Protein AF-A0A0B1SID5-F1 (afdb_monomer_lite)

InterPro domains:
  IPR029034 Cystine-knot cytokine [G3DSA:2.10.90.10] (18-112)
  IPR029034 Cystine-knot cytokine [SSF57501] (41-106)

Secondary structure (DSSP, 8-state):
-EE---S--SSSSSTT-SS--GGG--TT-B---S---TTPPPPS---TTS-HHHH-SS-EEEEEEE-TTEESSEEEEEEES-SS--HHHHTT-----EE-------EE-------

Organism: Oesophagostomum dentatum (NCBI:txid61180)

Sequence (115 aa):
MFCEAVFLAAISSLPNVSHFQLSGLRHGEQITTSSTSCNSKKLEVISAETPLRERALCKFEYILNYNPRRLPAALTEVKCSCDRPNPRLVGKRIFECEHLRYQVITLYLLQKLIF

Structure (mmCIF, N/CA/C/O backbone):
data_AF-A0A0B1SID5-F1
#
_entry.id   AF-A0A0B1SID5-F1
#
loop_
_atom_site.group_PDB
_atom_site.id
_atom_site.type_symbol
_atom_site.label_atom_id
_atom_site.label_alt_id
_atom_site.label_comp_id
_atom_site.label_asym_id
_atom_site.label_entity_id
_atom_site.label_seq_id
_atom_site.pdbx_PDB_ins_code
_atom_site.Cartn_x
_atom_site.Cartn_y
_atom_site.Cartn_z
_atom_site.occupancy
_atom_site.B_iso_or_equiv
_atom_site.auth_seq_id
_atom_site.auth_comp_id
_atom_site.auth_asym_id
_atom_site.auth_atom_id
_atom_site.pdbx_PDB_model_num
ATOM 1 N N . MET A 1 1 ? 11.990 6.142 -6.225 1.00 73.06 1 MET A N 1
ATOM 2 C CA . MET A 1 1 ? 10.659 6.255 -6.871 1.00 73.06 1 MET A CA 1
ATOM 3 C C . MET A 1 1 ? 9.642 5.817 -5.836 1.00 73.06 1 MET A C 1
ATOM 5 O O . MET A 1 1 ? 9.916 4.845 -5.148 1.00 73.06 1 MET A O 1
ATOM 9 N N . PHE A 1 2 ? 8.547 6.548 -5.638 1.00 73.50 2 PHE A N 1
ATOM 10 C CA . PHE A 1 2 ? 7.767 6.398 -4.407 1.00 73.50 2 PHE A CA 1
ATOM 11 C C . PHE A 1 2 ? 6.497 5.553 -4.574 1.00 73.50 2 PHE A C 1
ATOM 13 O O . PHE A 1 2 ? 5.801 5.663 -5.582 1.00 73.50 2 PHE A O 1
ATOM 20 N N . CYS A 1 3 ? 6.197 4.729 -3.569 1.00 73.62 3 CYS A N 1
ATOM 21 C CA . CYS A 1 3 ? 4.889 4.117 -3.352 1.00 73.62 3 CYS A CA 1
ATOM 22 C C . CYS A 1 3 ? 4.030 5.120 -2.579 1.00 73.62 3 CYS A C 1
ATOM 24 O O . CYS A 1 3 ? 4.386 5.500 -1.461 1.00 73.62 3 CYS A O 1
ATOM 26 N N . GLU A 1 4 ? 2.927 5.567 -3.174 1.00 63.78 4 GLU A N 1
ATOM 27 C CA . GLU A 1 4 ? 2.109 6.643 -2.622 1.00 63.78 4 GLU A CA 1
ATOM 28 C C . GLU A 1 4 ? 0.724 6.141 -2.212 1.00 63.78 4 GLU A C 1
ATOM 30 O O . GLU A 1 4 ? -0.006 5.539 -3.002 1.00 63.78 4 GLU A O 1
ATOM 35 N N . ALA A 1 5 ? 0.346 6.431 -0.967 1.00 59.12 5 ALA A N 1
ATOM 36 C CA . ALA A 1 5 ? -1.049 6.423 -0.556 1.00 59.12 5 ALA A CA 1
ATOM 37 C C . ALA A 1 5 ? -1.617 7.811 -0.842 1.00 59.12 5 ALA A C 1
ATOM 39 O O . ALA A 1 5 ? -1.225 8.784 -0.201 1.00 59.12 5 ALA A O 1
ATOM 40 N N . VAL A 1 6 ? -2.564 7.914 -1.772 1.00 54.50 6 VAL A N 1
ATOM 41 C CA . VAL A 1 6 ? -3.381 9.124 -1.854 1.00 54.50 6 VAL A CA 1
ATOM 42 C C . VAL A 1 6 ? -4.311 9.109 -0.644 1.00 54.50 6 VAL A C 1
ATOM 44 O O . VAL A 1 6 ? -5.111 8.187 -0.493 1.00 54.50 6 VAL A O 1
ATOM 47 N N . PHE A 1 7 ? -4.213 10.129 0.209 1.00 46.12 7 PHE A N 1
ATOM 48 C CA . PHE A 1 7 ? -4.983 10.299 1.453 1.00 46.12 7 PHE A CA 1
ATOM 49 C C . PHE A 1 7 ? -6.504 10.501 1.246 1.00 46.12 7 PHE A C 1
ATOM 51 O O . PHE A 1 7 ? -7.203 10.979 2.136 1.00 46.12 7 PHE A O 1
ATOM 58 N N . LEU A 1 8 ? -7.048 10.136 0.082 1.00 39.44 8 LEU A N 1
ATOM 59 C CA . LEU A 1 8 ? -8.430 10.404 -0.328 1.00 39.44 8 LEU A CA 1
ATOM 60 C C . LEU A 1 8 ? -9.472 9.410 0.210 1.00 39.44 8 LEU A C 1
ATOM 62 O O . LEU A 1 8 ? -10.596 9.379 -0.283 1.00 39.44 8 LEU A O 1
ATOM 66 N N . ALA A 1 9 ? -9.164 8.625 1.239 1.00 39.22 9 ALA A N 1
ATOM 67 C CA . ALA A 1 9 ? -10.173 7.774 1.856 1.00 39.22 9 ALA A CA 1
ATOM 68 C C . ALA A 1 9 ? -10.003 7.684 3.371 1.00 39.22 9 ALA A C 1
ATOM 70 O O . ALA A 1 9 ? -9.590 6.662 3.916 1.00 39.22 9 ALA A O 1
ATOM 71 N N . ALA A 1 10 ? -10.517 8.688 4.078 1.00 43.00 10 ALA A N 1
ATOM 72 C CA . ALA A 1 10 ? -11.433 8.317 5.145 1.00 43.00 10 ALA A CA 1
ATOM 73 C C . ALA A 1 10 ? -12.600 7.555 4.484 1.00 43.00 10 ALA A C 1
ATOM 75 O O . ALA A 1 10 ? -13.575 8.158 4.058 1.00 43.00 10 ALA A O 1
ATOM 76 N N . ILE A 1 11 ? -12.450 6.235 4.321 1.00 46.91 11 ILE A N 1
ATOM 77 C CA . ILE A 1 11 ? -13.524 5.257 4.066 1.00 46.91 11 ILE A CA 1
ATOM 78 C C . ILE A 1 11 ? -14.264 5.383 2.702 1.00 46.91 11 ILE A C 1
ATOM 80 O O . ILE A 1 11 ? -14.865 4.411 2.260 1.00 46.91 11 ILE A O 1
ATOM 84 N N . SER A 1 12 ? -14.179 6.493 1.958 1.00 38.69 12 SER A N 1
ATOM 85 C CA . SER A 1 12 ? -15.107 6.789 0.848 1.00 38.69 12 SER A CA 1
ATOM 86 C C . SER A 1 12 ? -14.750 6.256 -0.549 1.00 38.69 12 SER A C 1
ATOM 88 O O . SER A 1 12 ? -15.576 6.380 -1.449 1.00 38.69 12 SER A O 1
ATOM 90 N N . SER A 1 13 ? -13.568 5.673 -0.784 1.00 40.75 13 SER A N 1
ATOM 91 C CA . SER A 1 13 ? -13.153 5.280 -2.150 1.00 40.75 13 SER A CA 1
ATOM 92 C C . SER A 1 13 ? -12.434 3.933 -2.271 1.00 40.75 13 SER A C 1
ATOM 94 O O . SER A 1 13 ? -11.766 3.660 -3.267 1.00 40.75 13 SER A O 1
ATOM 96 N N . LEU A 1 14 ? -12.613 3.034 -1.301 1.00 43.28 14 LEU A N 1
ATOM 97 C CA . LEU A 1 14 ? -12.312 1.620 -1.527 1.00 43.28 14 LEU A CA 1
ATOM 98 C C . LEU A 1 14 ? -13.539 0.968 -2.191 1.00 43.28 14 LEU A C 1
ATOM 100 O O . LEU A 1 14 ? -14.620 1.024 -1.602 1.00 43.28 14 LEU A O 1
ATOM 104 N N . PRO A 1 15 ? -13.407 0.324 -3.369 1.00 43.12 15 PRO A N 1
ATOM 105 C CA . PRO A 1 15 ? -14.534 -0.175 -4.175 1.00 43.12 15 PRO A CA 1
ATOM 106 C C . PRO A 1 15 ? -15.333 -1.336 -3.543 1.00 43.12 15 PRO A C 1
ATOM 108 O O . PRO A 1 15 ? -16.123 -1.975 -4.224 1.00 43.12 15 PRO A O 1
ATOM 111 N N . ASN A 1 16 ? -15.154 -1.599 -2.245 1.00 42.94 16 ASN A N 1
ATOM 112 C CA . ASN A 1 16 ? -15.908 -2.580 -1.463 1.00 42.94 16 ASN A CA 1
ATOM 113 C C . ASN A 1 16 ? -16.271 -2.099 -0.043 1.00 42.94 16 ASN A C 1
ATOM 115 O O . ASN A 1 16 ? -16.704 -2.901 0.775 1.00 42.94 16 ASN A O 1
ATOM 119 N N . VAL A 1 17 ? -16.106 -0.811 0.284 1.00 45.22 17 VAL A N 1
ATOM 120 C CA . VAL A 1 17 ? -16.303 -0.282 1.656 1.00 45.22 17 VAL A CA 1
ATOM 121 C C . VAL A 1 17 ? -17.534 0.634 1.737 1.00 45.22 17 VAL A C 1
ATOM 123 O O . VAL A 1 17 ? -17.601 1.550 2.542 1.00 45.22 17 VAL A O 1
ATOM 126 N N . SER A 1 18 ? -18.560 0.399 0.916 1.00 34.94 18 SER A N 1
ATOM 127 C CA . SER A 1 18 ? -19.823 1.154 0.990 1.00 34.94 18 SER A CA 1
ATOM 128 C C . SER A 1 18 ? -20.810 0.626 2.045 1.00 34.94 18 SER A C 1
ATOM 130 O O . SER A 1 18 ? -21.853 1.237 2.250 1.00 34.94 18 SER A O 1
ATOM 132 N N . HIS A 1 19 ? -20.496 -0.462 2.764 1.00 39.69 19 HIS A N 1
ATOM 133 C CA . HIS A 1 19 ? -21.360 -0.990 3.835 1.00 39.69 19 HIS A CA 1
ATOM 134 C C . HIS A 1 19 ? -20.604 -1.871 4.858 1.00 39.69 19 HIS A C 1
ATOM 136 O O . HIS A 1 19 ? -21.096 -2.916 5.289 1.00 39.69 19 HIS A O 1
ATOM 142 N N . PHE A 1 20 ? -19.370 -1.516 5.234 1.00 43.78 20 PHE A N 1
ATOM 143 C CA . PHE A 1 20 ? -18.599 -2.350 6.165 1.00 43.78 20 PHE A CA 1
ATOM 144 C C . PHE A 1 20 ? -18.848 -1.971 7.625 1.00 43.78 20 PHE A C 1
ATOM 146 O O . PHE A 1 20 ? -18.445 -0.912 8.104 1.00 43.78 20 PHE A O 1
ATOM 153 N N . GLN A 1 21 ? -19.484 -2.900 8.337 1.00 47.25 21 GLN A N 1
ATOM 154 C CA . GLN A 1 21 ? -19.417 -3.021 9.786 1.00 47.25 21 GLN A CA 1
ATOM 155 C C . GLN A 1 21 ? -17.955 -2.859 10.239 1.00 47.25 21 GLN A C 1
ATOM 157 O O . GLN A 1 21 ? -17.108 -3.707 9.960 1.00 47.25 21 GLN A O 1
ATOM 162 N N . LEU A 1 22 ? -17.669 -1.778 10.971 1.00 53.31 22 LEU A N 1
ATOM 163 C CA . LEU A 1 22 ? -16.368 -1.491 11.599 1.00 53.31 22 LEU A CA 1
ATOM 164 C C . LEU A 1 22 ? -15.872 -2.637 12.514 1.00 53.31 22 LEU A C 1
ATOM 166 O O . LEU A 1 22 ? -14.712 -2.664 12.914 1.00 53.31 22 LEU A O 1
ATOM 170 N N . SER A 1 23 ? -16.759 -3.581 12.839 1.00 51.94 23 SER A N 1
ATOM 171 C CA . SER A 1 23 ? -16.601 -4.708 13.759 1.00 51.94 23 SER A CA 1
ATOM 172 C C . SER A 1 23 ? -15.613 -5.792 13.308 1.00 51.94 23 SER A C 1
ATOM 174 O O . SER A 1 23 ? -15.264 -6.646 14.119 1.00 51.94 23 SER A O 1
ATOM 176 N N . GLY A 1 24 ? -15.188 -5.800 12.040 1.00 60.12 24 GLY A N 1
ATOM 177 C CA . GLY A 1 24 ? -14.333 -6.858 11.476 1.00 60.12 24 GLY A CA 1
ATOM 178 C C . GLY A 1 24 ? -12.910 -6.438 11.108 1.00 60.12 24 GLY A C 1
ATOM 179 O O . GLY A 1 24 ? -12.078 -7.304 10.852 1.00 60.12 24 GLY A O 1
ATOM 180 N N . LEU A 1 25 ? -12.627 -5.134 11.087 1.00 66.81 25 LEU A N 1
ATOM 181 C CA . LEU A 1 25 ? -11.385 -4.589 10.545 1.00 66.81 25 LEU A CA 1
ATOM 182 C C . LEU A 1 25 ? -10.199 -4.833 11.480 1.00 66.81 25 LEU A C 1
ATOM 184 O O . LEU A 1 25 ? -10.227 -4.447 12.654 1.00 66.81 25 LEU A O 1
ATOM 188 N N . ARG A 1 26 ? -9.133 -5.446 10.954 1.00 76.75 26 ARG A N 1
ATOM 189 C CA . ARG A 1 26 ? -7.924 -5.743 11.733 1.00 76.75 26 ARG A CA 1
ATOM 190 C C . ARG A 1 26 ? -6.767 -4.850 11.316 1.00 76.75 26 ARG A C 1
ATOM 192 O O . ARG A 1 26 ? -6.531 -4.584 10.142 1.00 76.75 26 ARG A O 1
ATOM 199 N N . HIS A 1 27 ? -6.009 -4.393 12.305 1.00 82.00 27 HIS A N 1
ATOM 200 C CA . HIS A 1 27 ? -4.747 -3.720 12.036 1.00 82.00 27 HIS A CA 1
ATOM 201 C C . HIS A 1 27 ? -3.799 -4.668 11.280 1.00 82.00 27 HIS A C 1
ATOM 203 O O . HIS A 1 27 ? -3.663 -5.833 11.652 1.00 82.00 27 HIS A O 1
ATOM 209 N N . GLY A 1 28 ? -3.151 -4.165 10.231 1.00 80.38 28 GLY A N 1
ATOM 210 C CA . GLY A 1 28 ? -2.270 -4.925 9.346 1.00 80.38 28 GLY A CA 1
ATOM 211 C C . GLY A 1 28 ? -2.987 -5.673 8.218 1.00 80.38 28 GLY A C 1
ATOM 212 O O . GLY A 1 28 ? -2.323 -6.331 7.420 1.00 80.38 28 GLY A O 1
ATOM 213 N N . GLU A 1 29 ? -4.316 -5.586 8.126 1.00 82.12 29 GLU A N 1
ATOM 214 C CA . GLU A 1 29 ? -5.082 -6.252 7.074 1.00 82.12 29 GLU A CA 1
ATOM 215 C C . GLU A 1 29 ? -4.800 -5.632 5.700 1.00 82.12 29 GLU A C 1
ATOM 217 O O . GLU A 1 29 ? -4.812 -4.411 5.533 1.00 82.12 29 GLU A O 1
ATOM 222 N N . GLN A 1 30 ? -4.539 -6.479 4.703 1.00 77.81 30 GLN A N 1
ATOM 223 C CA . GLN A 1 30 ? -4.400 -6.046 3.319 1.00 77.81 30 GLN A CA 1
ATOM 224 C C . GLN A 1 30 ? -5.788 -5.764 2.745 1.00 77.81 30 GLN A C 1
ATOM 226 O O . GLN A 1 30 ? -6.627 -6.654 2.652 1.00 77.81 30 GLN A O 1
ATOM 231 N N . ILE A 1 31 ? -6.013 -4.529 2.307 1.00 73.31 31 ILE A N 1
ATOM 232 C CA . ILE A 1 31 ? -7.331 -4.097 1.828 1.00 73.31 31 ILE A CA 1
ATOM 233 C C . ILE A 1 31 ? -7.489 -4.341 0.315 1.00 73.31 31 ILE A C 1
ATOM 235 O O . ILE A 1 31 ? -8.589 -4.295 -0.232 1.00 73.31 31 ILE A O 1
ATOM 239 N N . THR A 1 32 ? -6.390 -4.612 -0.396 1.00 68.94 32 THR A N 1
ATOM 240 C CA . THR A 1 32 ? -6.397 -4.821 -1.850 1.00 68.94 32 THR A CA 1
ATOM 241 C C . THR A 1 32 ? -5.594 -6.045 -2.257 1.00 68.94 32 THR A C 1
ATOM 243 O O . THR A 1 32 ? -4.400 -6.098 -1.988 1.00 68.94 32 THR A O 1
ATOM 246 N N . THR A 1 33 ? -6.224 -6.965 -2.986 1.00 59.56 33 THR A N 1
ATOM 247 C CA . THR A 1 33 ? -5.646 -8.265 -3.368 1.00 59.56 33 THR A CA 1
ATOM 248 C C . THR A 1 33 ? -5.086 -8.320 -4.798 1.00 59.56 33 THR A C 1
ATOM 250 O O . THR A 1 33 ? -4.405 -9.274 -5.155 1.00 59.56 33 THR A O 1
ATOM 253 N N . SER A 1 34 ? -5.360 -7.326 -5.655 1.00 54.38 34 SER A N 1
ATOM 254 C CA . SER A 1 34 ? -5.247 -7.502 -7.116 1.00 54.38 34 SER A CA 1
ATOM 255 C C . SER A 1 34 ? -3.979 -6.966 -7.810 1.00 54.38 34 SER A C 1
ATOM 257 O O . SER A 1 34 ? -3.925 -6.997 -9.034 1.00 54.38 34 SER A O 1
ATOM 259 N N . SER A 1 35 ? -2.934 -6.489 -7.114 1.00 56.28 35 SER A N 1
ATOM 260 C CA . SER A 1 35 ? -1.714 -5.957 -7.787 1.00 56.28 35 SER A CA 1
ATOM 261 C C . SER A 1 35 ? -0.371 -6.490 -7.280 1.00 56.28 35 SER A C 1
ATOM 263 O O . SER A 1 35 ? 0.666 -5.882 -7.548 1.00 56.28 35 SER A O 1
ATOM 265 N N . THR A 1 36 ? -0.364 -7.606 -6.560 1.00 57.84 36 THR A N 1
ATOM 266 C CA . THR A 1 36 ? 0.787 -8.102 -5.781 1.00 57.84 36 THR A CA 1
ATOM 267 C C . THR A 1 36 ? 2.013 -8.504 -6.620 1.00 57.84 36 THR A C 1
ATOM 269 O O . THR A 1 36 ? 3.083 -8.765 -6.077 1.00 57.84 36 THR A O 1
ATOM 272 N N . SER A 1 37 ? 1.918 -8.548 -7.955 1.00 66.88 37 SER A N 1
ATOM 273 C CA . SER A 1 37 ? 3.021 -9.014 -8.803 1.00 66.88 37 SER A CA 1
ATOM 274 C C . SER A 1 37 ? 3.934 -7.865 -9.270 1.00 66.88 37 SER A C 1
ATOM 276 O O . SER A 1 37 ? 3.548 -7.007 -10.071 1.00 66.88 37 SER A O 1
ATOM 278 N N . CYS A 1 38 ? 5.192 -7.891 -8.821 1.00 69.81 38 CYS A N 1
ATOM 279 C CA . CYS A 1 38 ? 6.267 -6.982 -9.252 1.00 69.81 38 CYS A CA 1
ATOM 280 C C . CYS A 1 38 ? 6.530 -7.002 -10.761 1.00 69.81 38 CYS A C 1
ATOM 282 O O . CYS A 1 38 ? 6.945 -6.006 -11.350 1.00 69.81 38 CYS A O 1
ATOM 284 N N . ASN A 1 39 ? 6.243 -8.135 -11.401 1.00 68.69 39 ASN A N 1
ATOM 285 C CA . ASN A 1 39 ? 6.484 -8.368 -12.821 1.00 68.69 39 ASN A CA 1
ATOM 286 C C . ASN A 1 39 ? 5.234 -8.139 -13.677 1.00 68.69 39 ASN A C 1
ATOM 288 O O . ASN A 1 39 ? 5.117 -8.697 -14.769 1.00 68.69 39 ASN A O 1
ATOM 292 N N . SER A 1 40 ? 4.297 -7.321 -13.194 1.00 67.06 40 SER A N 1
ATOM 293 C CA . SER A 1 40 ? 3.077 -7.011 -13.935 1.00 67.06 40 SER A CA 1
ATOM 294 C C . SER A 1 40 ? 3.406 -6.394 -15.298 1.00 67.06 40 SER A C 1
ATOM 296 O O . SER A 1 40 ? 4.343 -5.598 -15.437 1.00 67.06 40 SER A O 1
ATOM 298 N N . LYS A 1 41 ? 2.648 -6.806 -16.321 1.00 66.50 41 LYS A N 1
ATOM 299 C CA . LYS A 1 41 ? 2.817 -6.336 -17.701 1.00 66.50 41 LYS A CA 1
ATOM 300 C C . LYS A 1 41 ? 2.556 -4.832 -17.787 1.00 66.50 41 LYS A C 1
ATOM 302 O O . LYS A 1 41 ? 1.809 -4.271 -16.987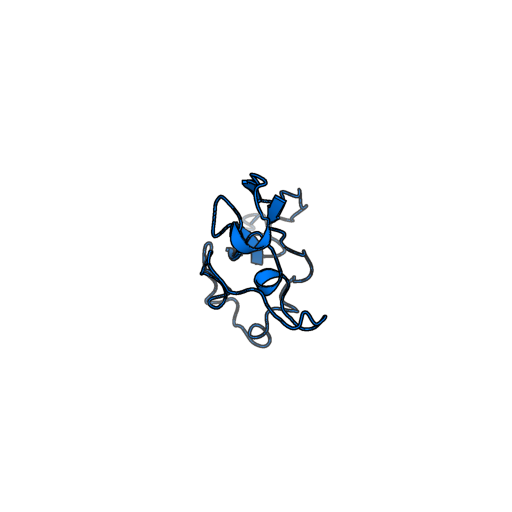 1.00 66.50 41 LYS A O 1
ATOM 307 N N . LYS A 1 42 ? 3.172 -4.189 -18.782 1.00 67.12 42 LYS A N 1
ATOM 308 C CA . LYS A 1 42 ? 2.845 -2.811 -19.151 1.00 67.12 42 LYS A CA 1
ATOM 309 C C . LYS A 1 42 ? 1.352 -2.753 -19.484 1.00 67.12 42 LYS A C 1
ATOM 311 O O . LYS A 1 42 ? 0.894 -3.526 -20.319 1.00 67.12 42 LYS A O 1
ATOM 316 N N . LEU A 1 43 ? 0.618 -1.863 -18.825 1.00 70.56 43 LEU A N 1
ATOM 317 C CA . LEU A 1 43 ? -0.755 -1.561 -19.213 1.00 70.56 43 LEU A CA 1
ATOM 318 C C . LEU A 1 43 ? -0.708 -0.810 -20.547 1.00 70.56 43 LEU A C 1
ATOM 320 O O . LEU A 1 43 ? -0.003 0.194 -20.659 1.00 70.56 43 LEU A O 1
ATOM 324 N N . GLU A 1 44 ? -1.404 -1.322 -21.562 1.00 66.88 44 GLU A N 1
ATOM 325 C CA . GLU A 1 44 ? -1.439 -0.693 -22.889 1.00 66.88 44 GLU A CA 1
ATOM 326 C C . GLU A 1 44 ? -2.316 0.563 -22.909 1.00 66.88 44 GLU A C 1
ATOM 328 O O . GLU A 1 44 ? -2.023 1.503 -23.642 1.00 66.88 44 GLU A O 1
ATOM 333 N N . VAL A 1 45 ? -3.330 0.615 -22.040 1.00 73.00 45 VAL A N 1
ATOM 334 C CA . VAL A 1 45 ? -4.225 1.763 -21.874 1.00 73.00 45 VAL A CA 1
ATOM 335 C C . VAL A 1 45 ? -4.197 2.200 -20.412 1.00 73.00 45 VAL A C 1
ATOM 337 O O . VAL A 1 45 ? -4.530 1.430 -19.512 1.00 73.00 45 VAL A O 1
ATOM 340 N N . ILE A 1 46 ? -3.767 3.439 -20.176 1.00 68.81 46 ILE A N 1
ATOM 341 C CA . ILE A 1 46 ? -3.815 4.099 -18.870 1.00 68.81 46 ILE A CA 1
ATOM 342 C C . ILE A 1 46 ? -4.990 5.070 -18.910 1.00 68.81 46 ILE A C 1
ATOM 344 O O . ILE A 1 46 ? -4.919 6.079 -19.608 1.00 68.81 46 ILE A O 1
ATOM 348 N N . SER A 1 47 ? -6.047 4.770 -18.157 1.00 74.50 47 SER A N 1
ATOM 349 C CA . SER A 1 47 ? -7.187 5.672 -17.988 1.00 74.50 47 SER A CA 1
ATOM 350 C C . SER A 1 47 ? -7.198 6.288 -16.591 1.00 74.50 47 SER A C 1
ATOM 352 O O . SER A 1 47 ? -6.520 5.801 -15.677 1.00 74.50 47 SER A O 1
ATOM 354 N N . ALA A 1 48 ? -7.959 7.367 -16.410 1.00 72.25 48 ALA A N 1
ATOM 355 C CA . ALA A 1 48 ? -8.123 8.008 -15.106 1.00 72.25 48 ALA A CA 1
ATOM 356 C C . ALA A 1 48 ? -8.786 7.067 -14.082 1.00 72.25 48 ALA A C 1
ATOM 358 O O . ALA A 1 48 ? -8.486 7.136 -12.891 1.00 72.25 48 ALA A O 1
ATOM 359 N N . GLU A 1 49 ? -9.611 6.139 -14.566 1.00 74.44 49 GLU A N 1
ATOM 360 C CA . GLU A 1 49 ? -10.359 5.147 -13.794 1.00 74.44 49 GLU A CA 1
ATOM 361 C C . GLU A 1 49 ? -9.486 3.962 -13.367 1.00 74.44 49 GLU A C 1
ATOM 363 O O . GLU A 1 49 ? -9.842 3.228 -12.446 1.00 74.44 49 GLU A O 1
ATOM 368 N N . THR A 1 50 ? -8.326 3.759 -14.004 1.00 74.00 50 THR A N 1
ATOM 369 C CA . THR A 1 50 ? -7.404 2.702 -13.592 1.00 74.00 50 THR A CA 1
ATOM 370 C C . THR A 1 50 ? -6.793 3.074 -12.231 1.00 74.00 50 THR A C 1
ATOM 372 O O . THR A 1 50 ? -6.203 4.157 -12.102 1.00 74.00 50 THR A O 1
ATOM 375 N N . PRO A 1 51 ? -6.855 2.204 -11.207 1.00 76.88 51 PRO A N 1
ATOM 376 C CA . PRO A 1 51 ? -6.336 2.515 -9.878 1.00 76.88 51 PRO A CA 1
ATOM 377 C C . PRO A 1 51 ? -4.855 2.911 -9.897 1.00 76.88 51 PRO A C 1
ATOM 379 O O . PRO A 1 51 ? -4.052 2.334 -10.636 1.00 76.88 51 PRO A O 1
ATOM 382 N N . LEU A 1 52 ? -4.460 3.864 -9.043 1.00 77.69 52 LEU A N 1
ATOM 383 C CA . LEU A 1 52 ? -3.062 4.313 -8.940 1.00 77.69 52 LEU A CA 1
ATOM 384 C C . LEU A 1 52 ? -2.103 3.136 -8.700 1.00 77.69 52 LEU A C 1
ATOM 386 O O . LEU A 1 52 ? -1.050 3.046 -9.326 1.00 77.69 52 LEU A O 1
ATOM 390 N N . ARG A 1 53 ? -2.526 2.192 -7.854 1.00 77.06 53 ARG A N 1
ATOM 391 C CA . ARG A 1 53 ? -1.822 0.947 -7.515 1.00 77.06 53 ARG A CA 1
ATOM 392 C C . ARG A 1 53 ? -1.419 0.120 -8.742 1.00 77.06 53 ARG A C 1
ATOM 394 O O . ARG A 1 53 ? -0.343 -0.471 -8.788 1.00 77.06 53 ARG A O 1
ATOM 401 N N . GLU A 1 54 ? -2.273 0.105 -9.761 1.00 77.38 54 GLU A N 1
ATOM 402 C CA . GLU A 1 54 ? -2.062 -0.657 -10.993 1.00 77.38 54 GLU A CA 1
ATOM 403 C C . GLU A 1 54 ? -1.211 0.101 -12.009 1.00 77.38 54 GLU A C 1
ATOM 405 O O . GLU A 1 54 ? -0.492 -0.528 -12.786 1.00 77.38 54 GLU A O 1
ATOM 410 N N . ARG A 1 55 ? -1.206 1.435 -11.972 1.00 79.75 55 ARG A N 1
ATOM 411 C CA . ARG A 1 55 ? -0.420 2.274 -12.891 1.00 79.75 55 ARG A CA 1
ATOM 412 C C . ARG A 1 55 ? 0.956 2.663 -12.363 1.00 79.75 55 ARG A C 1
ATOM 414 O O . ARG A 1 55 ? 1.832 2.992 -13.158 1.00 79.75 55 ARG A O 1
ATOM 421 N N . ALA A 1 56 ? 1.168 2.597 -11.052 1.00 81.94 56 ALA A N 1
ATOM 422 C CA . ALA A 1 56 ? 2.452 2.907 -10.442 1.00 81.94 56 ALA A CA 1
ATOM 423 C C . ALA A 1 56 ? 3.560 1.974 -10.960 1.00 81.94 56 ALA A C 1
ATOM 425 O O . ALA A 1 56 ? 3.348 0.773 -11.166 1.00 81.94 56 ALA A O 1
ATOM 426 N N . LEU A 1 57 ? 4.752 2.535 -11.165 1.00 82.75 57 LEU A N 1
ATOM 427 C CA . LEU A 1 57 ? 5.952 1.780 -11.538 1.00 82.75 57 LEU A CA 1
ATOM 428 C C . LEU A 1 57 ? 6.440 0.909 -10.372 1.00 82.75 57 LEU A C 1
ATOM 430 O O . LEU A 1 57 ? 6.782 -0.255 -10.574 1.00 82.75 57 LEU A O 1
ATOM 434 N N . CYS A 1 58 ? 6.409 1.456 -9.157 1.00 85.25 58 CYS A N 1
ATOM 435 C CA . CYS A 1 58 ? 6.556 0.698 -7.922 1.00 85.25 58 CYS A CA 1
ATOM 436 C C . CYS A 1 58 ? 5.185 0.169 -7.511 1.00 85.25 58 CYS A C 1
ATOM 438 O O . CYS A 1 58 ? 4.314 0.945 -7.121 1.00 85.25 58 CYS A O 1
ATOM 440 N N . LYS A 1 59 ? 4.973 -1.145 -7.639 1.00 84.38 59 LYS A N 1
ATOM 441 C CA . LYS A 1 59 ? 3.740 -1.782 -7.165 1.00 84.38 59 LYS A CA 1
ATOM 442 C C . LYS A 1 59 ? 3.706 -1.756 -5.645 1.00 84.38 59 LYS A C 1
ATOM 444 O O . LYS A 1 59 ? 4.738 -1.900 -4.990 1.00 84.38 59 LYS A O 1
ATOM 449 N N . PHE A 1 60 ? 2.518 -1.547 -5.105 1.00 84.75 60 PHE A N 1
ATOM 450 C CA . PHE A 1 60 ? 2.302 -1.455 -3.673 1.00 84.75 60 PHE A CA 1
ATOM 451 C C . PHE A 1 60 ? 0.934 -2.014 -3.305 1.00 84.75 60 PHE A C 1
ATOM 453 O O . PHE A 1 60 ? 0.094 -2.270 -4.169 1.00 84.75 60 PHE A O 1
ATOM 460 N N . GLU A 1 61 ? 0.715 -2.180 -2.011 1.00 83.06 61 GLU A N 1
ATOM 461 C CA . GLU A 1 61 ? -0.522 -2.681 -1.427 1.00 83.06 61 GLU A CA 1
ATOM 462 C C . GLU A 1 61 ? -1.002 -1.725 -0.345 1.00 83.06 61 GLU A C 1
ATOM 464 O O . GLU A 1 61 ? -0.185 -1.115 0.349 1.00 83.06 61 GLU A O 1
ATOM 469 N N . TYR A 1 62 ? -2.322 -1.606 -0.199 1.00 83.69 62 TYR A N 1
ATOM 470 C CA . TYR A 1 62 ? -2.903 -0.872 0.918 1.00 83.69 62 TYR A CA 1
ATOM 471 C C . TYR A 1 62 ? -3.023 -1.781 2.133 1.00 83.69 62 TYR A C 1
ATOM 473 O O . TYR A 1 62 ? -3.659 -2.837 2.069 1.00 83.69 62 TYR A O 1
ATOM 481 N N . ILE A 1 63 ? -2.434 -1.337 3.236 1.00 84.12 63 ILE A N 1
ATOM 482 C CA . ILE A 1 63 ? -2.472 -1.999 4.534 1.00 84.12 63 ILE A CA 1
ATOM 483 C C . ILE A 1 63 ? -3.293 -1.141 5.489 1.00 84.12 63 ILE A C 1
ATOM 485 O O . ILE A 1 63 ? -3.129 0.077 5.553 1.00 84.12 63 ILE A O 1
ATOM 489 N N . LEU A 1 64 ? -4.188 -1.769 6.239 1.00 86.06 64 LEU A N 1
ATOM 490 C CA . LEU A 1 64 ? -5.038 -1.074 7.185 1.00 86.06 64 LEU A CA 1
ATOM 491 C C . LEU A 1 64 ? -4.311 -0.819 8.506 1.00 86.06 64 LEU A C 1
ATOM 493 O O . LEU A 1 64 ? -4.056 -1.739 9.277 1.00 86.06 64 LEU A O 1
ATOM 497 N N . ASN A 1 65 ? -4.074 0.442 8.844 1.00 84.94 65 ASN A N 1
ATOM 498 C CA . ASN A 1 65 ? -3.725 0.853 10.197 1.00 84.94 65 ASN A CA 1
ATOM 499 C C . ASN A 1 65 ? -5.004 1.197 10.975 1.00 84.94 65 ASN A C 1
ATOM 501 O O . ASN A 1 65 ? -5.471 2.340 10.975 1.00 84.94 65 ASN A O 1
ATOM 505 N N . TYR A 1 66 ? -5.569 0.196 11.652 1.00 85.56 66 TYR A N 1
ATOM 506 C CA . TYR A 1 66 ? -6.756 0.366 12.489 1.00 85.56 66 TYR A CA 1
ATOM 507 C C . TYR A 1 66 ? -6.406 0.607 13.964 1.00 85.56 66 TYR A C 1
ATOM 509 O O . TYR A 1 66 ? -5.590 -0.109 14.544 1.00 85.56 66 TYR A O 1
ATOM 517 N N . ASN A 1 67 ? -7.051 1.596 14.583 1.00 85.19 67 ASN A N 1
ATOM 518 C CA . ASN A 1 67 ? -7.043 1.847 16.019 1.00 85.19 67 ASN A CA 1
ATOM 519 C C . ASN A 1 67 ? -8.409 2.423 16.448 1.00 85.19 67 ASN A C 1
ATOM 521 O O . ASN A 1 67 ? -8.690 3.585 16.155 1.00 85.19 67 ASN A O 1
ATOM 525 N N . PRO A 1 68 ? -9.241 1.672 17.193 1.00 84.88 68 PRO A N 1
ATOM 526 C CA . PRO A 1 68 ? -10.587 2.113 17.571 1.00 84.88 68 PRO A CA 1
ATOM 527 C C . PRO A 1 68 ? -10.605 3.292 18.559 1.00 84.88 68 PRO A C 1
ATOM 529 O O . PRO A 1 68 ? -11.651 3.895 18.772 1.00 84.88 68 PRO A O 1
ATOM 532 N N . ARG A 1 69 ? -9.467 3.633 19.181 1.00 87.44 69 ARG A N 1
ATOM 533 C CA . ARG A 1 69 ? -9.333 4.778 20.100 1.00 87.44 69 ARG A CA 1
ATOM 534 C C . ARG A 1 69 ? -8.819 6.041 19.407 1.00 87.44 69 ARG A C 1
ATOM 536 O O . ARG A 1 69 ? -8.586 7.043 20.079 1.00 87.44 69 ARG A O 1
ATOM 543 N N . ARG A 1 70 ? -8.599 5.998 18.093 1.00 87.19 70 ARG A N 1
ATOM 544 C CA . ARG A 1 70 ? -8.078 7.111 17.296 1.00 87.19 70 ARG A CA 1
ATOM 545 C C . ARG A 1 70 ? -9.145 7.608 16.329 1.00 87.19 70 ARG A C 1
ATOM 547 O O . ARG A 1 70 ? -9.964 6.830 15.85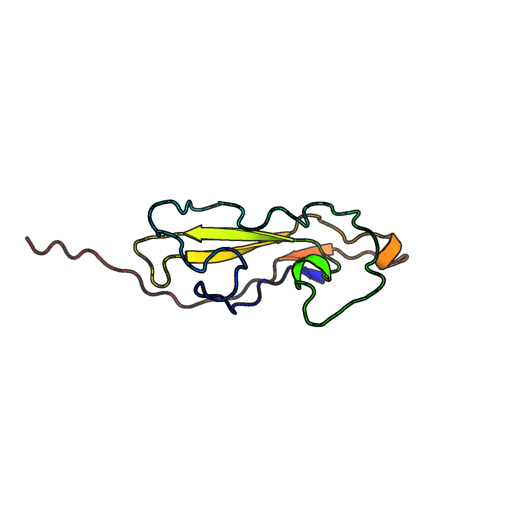4 1.00 87.19 70 ARG A O 1
ATOM 554 N N . LEU A 1 71 ? -9.110 8.896 16.007 1.00 82.50 71 LEU A N 1
ATOM 555 C CA . LEU A 1 71 ? -9.896 9.499 14.938 1.00 82.50 71 LEU A CA 1
ATOM 556 C C . LEU A 1 71 ? -8.955 10.025 13.835 1.00 82.50 71 LEU A C 1
ATOM 558 O O . LEU A 1 71 ? -8.087 10.852 14.139 1.00 82.50 71 LEU A O 1
ATOM 562 N N . PRO A 1 72 ? -9.119 9.562 12.577 1.00 85.06 72 PRO A N 1
ATOM 563 C CA . PRO A 1 72 ? -9.981 8.448 12.160 1.00 85.06 72 PRO A CA 1
ATOM 564 C C . PRO A 1 72 ? -9.453 7.091 12.669 1.00 85.06 72 PRO A C 1
ATOM 566 O O . PRO A 1 72 ? -8.245 6.889 12.835 1.00 85.06 72 PRO A O 1
ATOM 569 N N . ALA A 1 73 ? -10.374 6.154 12.914 1.00 83.12 73 ALA A N 1
ATOM 570 C CA . ALA A 1 73 ? -10.027 4.839 13.456 1.00 83.12 73 ALA A CA 1
ATOM 571 C C . ALA A 1 73 ? -9.267 3.985 12.437 1.00 83.12 73 ALA A C 1
ATOM 573 O O . ALA A 1 73 ? -8.329 3.277 12.789 1.00 83.12 73 ALA A O 1
ATOM 574 N N . ALA A 1 74 ? -9.630 4.096 11.162 1.00 84.69 74 ALA A N 1
ATOM 575 C CA . ALA A 1 74 ? -8.961 3.449 10.045 1.00 84.69 74 ALA A CA 1
ATOM 576 C C . ALA A 1 74 ? -8.084 4.460 9.298 1.00 84.69 74 ALA A C 1
ATOM 578 O O . ALA A 1 74 ? -8.573 5.494 8.845 1.00 84.69 74 ALA A O 1
ATOM 579 N N . LEU A 1 75 ? -6.802 4.140 9.147 1.00 84.69 75 LEU A N 1
ATOM 580 C CA . LEU A 1 75 ? -5.879 4.809 8.236 1.00 84.69 75 LEU A CA 1
ATOM 581 C C . LEU A 1 75 ? -5.371 3.788 7.221 1.00 84.69 75 LEU A C 1
ATOM 583 O O . LEU A 1 75 ? -5.103 2.646 7.579 1.00 84.69 75 LEU A O 1
ATOM 587 N N . THR A 1 76 ? -5.225 4.189 5.963 1.00 82.56 76 THR A N 1
ATOM 588 C CA . THR A 1 76 ? -4.608 3.349 4.932 1.00 82.56 76 THR A CA 1
ATOM 589 C C . THR A 1 76 ? -3.130 3.682 4.815 1.00 82.56 76 THR A C 1
ATOM 591 O O . THR A 1 76 ? -2.769 4.818 4.508 1.00 82.56 76 THR A O 1
ATOM 594 N N . GLU A 1 77 ? -2.282 2.688 5.017 1.00 84.69 77 GLU A N 1
ATOM 595 C CA . GLU A 1 77 ? -0.849 2.756 4.760 1.00 84.69 77 GLU A CA 1
ATOM 596 C C . GLU A 1 77 ? -0.512 2.036 3.458 1.00 84.69 77 GLU A C 1
ATOM 598 O O . GLU A 1 77 ? -1.305 1.247 2.942 1.00 84.69 77 GLU A O 1
ATOM 603 N N . VAL A 1 78 ? 0.676 2.306 2.922 1.00 85.75 78 VAL A N 1
ATOM 604 C CA . VAL A 1 78 ? 1.201 1.595 1.757 1.00 85.75 78 VAL A CA 1
ATOM 605 C C . VAL A 1 78 ? 2.361 0.711 2.153 1.00 85.75 78 VAL A C 1
ATOM 607 O O . VAL A 1 78 ? 3.223 1.112 2.930 1.00 85.75 78 VAL A O 1
ATOM 610 N N . LYS A 1 79 ? 2.409 -0.470 1.546 1.00 86.00 79 LYS A N 1
ATOM 611 C CA . LYS A 1 79 ? 3.576 -1.343 1.553 1.00 86.00 79 LYS A CA 1
ATOM 612 C C . LYS A 1 79 ? 4.023 -1.566 0.117 1.00 86.00 79 LYS A C 1
ATOM 614 O O . LYS A 1 79 ? 3.248 -2.088 -0.684 1.00 86.00 79 LYS A O 1
ATOM 619 N N . CYS A 1 80 ? 5.244 -1.162 -0.225 1.00 87.31 80 CYS A N 1
ATOM 620 C CA . CYS A 1 80 ? 5.820 -1.491 -1.526 1.00 87.31 80 CYS A CA 1
ATOM 621 C C . CYS A 1 80 ? 5.925 -3.017 -1.662 1.00 87.31 80 CYS A C 1
ATOM 623 O O . CYS A 1 80 ? 6.402 -3.698 -0.755 1.00 87.31 80 CYS A O 1
ATOM 625 N N . SER A 1 81 ? 5.487 -3.556 -2.796 1.00 86.06 81 SER A N 1
ATOM 626 C CA . SER A 1 81 ? 5.549 -4.995 -3.073 1.00 86.06 81 SER A CA 1
ATOM 627 C C . SER A 1 81 ? 6.954 -5.441 -3.496 1.00 86.06 81 SER A C 1
ATOM 629 O O . SER A 1 81 ? 7.253 -6.630 -3.464 1.00 86.06 81 SER A O 1
ATOM 631 N N . CYS A 1 82 ? 7.796 -4.497 -3.931 1.00 85.44 82 CYS A N 1
ATOM 632 C CA . CYS A 1 82 ? 9.083 -4.744 -4.578 1.00 85.44 82 CYS A CA 1
ATOM 633 C C . CYS A 1 82 ? 10.086 -3.666 -4.174 1.00 85.44 82 CYS A C 1
ATOM 635 O O . CYS A 1 82 ? 9.702 -2.501 -4.075 1.00 85.44 82 CYS A O 1
ATOM 637 N N . ASP A 1 83 ? 11.365 -4.030 -4.082 1.00 88.38 83 ASP A N 1
ATOM 638 C CA . ASP A 1 83 ? 12.451 -3.066 -3.854 1.00 88.38 83 ASP A CA 1
ATOM 639 C C . ASP A 1 83 ? 12.782 -2.260 -5.114 1.00 88.38 83 ASP A C 1
ATOM 641 O O . ASP A 1 83 ? 13.244 -1.130 -5.032 1.00 88.38 83 ASP A O 1
ATOM 645 N N . ARG A 1 84 ? 12.526 -2.820 -6.303 1.00 87.31 84 ARG A N 1
ATOM 646 C CA . ARG A 1 84 ? 12.807 -2.174 -7.592 1.00 87.31 84 ARG A CA 1
ATOM 647 C C . ARG A 1 84 ? 11.649 -2.354 -8.574 1.00 87.31 84 ARG A C 1
ATOM 649 O O . ARG A 1 84 ? 10.995 -3.402 -8.555 1.00 87.31 84 ARG A O 1
ATOM 656 N N . PRO A 1 85 ? 11.392 -1.371 -9.455 1.00 84.88 85 PRO A N 1
ATOM 657 C CA . PRO A 1 85 ? 10.379 -1.498 -10.493 1.00 84.88 85 PRO A CA 1
ATOM 658 C C . PRO A 1 85 ? 10.838 -2.472 -11.587 1.00 84.88 85 PRO A C 1
ATOM 660 O O . PRO A 1 85 ? 12.029 -2.735 -11.753 1.00 84.88 85 PRO A O 1
ATOM 663 N N . ASN A 1 86 ? 9.889 -2.982 -12.377 1.00 82.88 86 ASN A N 1
ATOM 664 C CA . ASN A 1 86 ? 10.183 -3.917 -13.464 1.00 82.88 86 ASN A CA 1
ATOM 665 C C . ASN A 1 86 ? 11.188 -3.301 -14.468 1.00 82.88 86 ASN A C 1
ATOM 667 O O . ASN A 1 86 ? 10.848 -2.304 -15.117 1.00 82.88 86 ASN A O 1
ATOM 671 N N . PRO A 1 87 ? 12.380 -3.903 -14.676 1.00 81.31 87 PRO A N 1
ATOM 672 C CA . PRO A 1 87 ? 13.401 -3.379 -15.590 1.00 81.31 87 PRO A CA 1
ATOM 673 C C . PRO A 1 87 ? 12.903 -3.188 -17.026 1.00 81.31 87 PRO A C 1
ATOM 675 O O . PRO A 1 87 ? 13.364 -2.295 -17.736 1.00 81.31 87 PRO A O 1
ATOM 678 N N . ARG A 1 88 ? 11.906 -3.974 -17.458 1.00 82.62 88 ARG A N 1
ATOM 679 C CA . ARG A 1 88 ? 11.286 -3.836 -18.788 1.00 82.62 88 ARG A CA 1
ATOM 680 C C . ARG A 1 88 ? 10.526 -2.516 -18.958 1.00 82.62 88 ARG A C 1
ATOM 682 O O . ARG A 1 88 ? 10.317 -2.093 -20.089 1.00 82.62 88 ARG A O 1
ATOM 689 N N . LEU A 1 89 ? 10.104 -1.882 -17.861 1.00 78.81 89 LEU A N 1
ATOM 690 C CA . LEU A 1 89 ? 9.379 -0.607 -17.866 1.00 78.81 89 LEU A CA 1
ATOM 691 C C . LEU A 1 89 ? 10.311 0.603 -17.731 1.00 78.81 89 LEU A C 1
ATOM 693 O O . LEU A 1 89 ? 10.000 1.662 -18.266 1.00 78.81 89 LEU A O 1
ATOM 697 N N . VAL A 1 90 ? 11.438 0.455 -17.025 1.00 80.19 90 VAL A N 1
ATOM 698 C CA . VAL A 1 90 ? 12.350 1.568 -16.684 1.00 80.19 90 VAL A CA 1
ATOM 699 C C . VAL A 1 90 ? 13.677 1.562 -17.458 1.00 80.19 90 VAL A C 1
ATOM 701 O O . VAL A 1 90 ? 14.458 2.513 -17.365 1.00 80.19 90 VAL A O 1
ATOM 704 N N . GLY A 1 91 ? 13.940 0.520 -18.251 1.00 80.44 91 GLY A N 1
ATOM 705 C CA . GLY A 1 91 ? 15.153 0.389 -19.056 1.00 80.44 91 GLY A CA 1
ATOM 706 C C . GLY A 1 91 ? 16.395 0.075 -18.214 1.00 80.44 91 GLY A C 1
ATOM 707 O O . GLY A 1 91 ? 16.330 -0.660 -17.236 1.00 80.44 91 GLY A O 1
ATOM 708 N N . LYS A 1 92 ? 17.554 0.623 -18.605 1.00 77.62 92 LYS A N 1
ATOM 709 C CA . LYS A 1 92 ? 18.862 0.340 -17.971 1.00 77.62 92 LYS A CA 1
ATOM 710 C C . LYS A 1 92 ? 19.135 1.130 -16.680 1.00 77.62 92 LYS A C 1
ATOM 712 O O . LYS A 1 92 ? 20.230 1.033 -16.134 1.00 77.62 92 LYS A O 1
ATOM 717 N N . ARG A 1 93 ? 18.197 1.962 -16.222 1.00 78.44 93 ARG A N 1
ATOM 718 C CA . ARG A 1 93 ? 18.379 2.793 -15.023 1.00 78.44 93 ARG A CA 1
ATOM 719 C C . ARG A 1 93 ? 18.025 1.996 -13.771 1.00 78.44 93 ARG A C 1
ATOM 721 O O . ARG A 1 93 ? 17.025 1.283 -13.756 1.00 78.44 93 ARG A O 1
ATOM 728 N N . ILE A 1 94 ? 18.830 2.154 -12.723 1.00 80.56 94 ILE A N 1
ATOM 729 C CA . ILE A 1 94 ? 18.577 1.540 -11.420 1.00 80.56 94 ILE A CA 1
ATOM 730 C C . ILE A 1 94 ? 17.708 2.505 -10.617 1.00 80.56 94 ILE A C 1
ATOM 732 O O . ILE A 1 94 ? 18.096 3.646 -10.376 1.00 80.56 94 ILE A O 1
ATOM 736 N N . PHE A 1 95 ? 16.521 2.045 -10.239 1.00 86.06 95 PHE A N 1
ATOM 737 C CA . PHE A 1 95 ? 15.607 2.769 -9.369 1.00 86.06 95 PHE A CA 1
ATOM 738 C C . PHE A 1 95 ? 15.282 1.901 -8.163 1.00 86.06 95 PHE A C 1
ATOM 740 O O . PHE A 1 95 ? 15.010 0.714 -8.331 1.00 86.06 95 PHE A O 1
ATOM 747 N N . GLU A 1 96 ? 15.244 2.519 -6.988 1.00 89.50 96 GLU A N 1
ATOM 748 C CA . GLU A 1 96 ? 14.714 1.909 -5.769 1.00 89.50 96 GLU A CA 1
ATOM 749 C C . GLU A 1 96 ? 13.280 2.397 -5.529 1.00 89.50 96 GLU A C 1
ATOM 751 O O . GLU A 1 96 ? 12.937 3.561 -5.799 1.00 89.50 96 GLU A O 1
ATOM 756 N N . CYS A 1 97 ? 12.438 1.487 -5.058 1.00 88.00 97 CYS A N 1
ATOM 757 C CA . CYS A 1 97 ? 11.083 1.742 -4.613 1.00 88.00 97 CYS A CA 1
ATOM 758 C C . CYS A 1 97 ? 11.096 2.048 -3.121 1.00 88.00 97 CYS A C 1
ATOM 760 O O . CYS A 1 97 ? 11.513 1.233 -2.305 1.00 88.00 97 CYS A O 1
ATOM 762 N N . GLU A 1 98 ? 10.612 3.232 -2.768 1.00 88.88 98 GLU A N 1
ATOM 763 C CA . GLU A 1 98 ? 10.597 3.697 -1.387 1.00 88.88 98 GLU A CA 1
ATOM 764 C C . GLU A 1 98 ? 9.197 4.119 -0.967 1.00 88.88 98 GLU A C 1
ATOM 766 O O . GLU A 1 98 ? 8.368 4.541 -1.774 1.00 88.88 98 GLU A O 1
ATOM 771 N N . HIS A 1 99 ? 8.939 4.029 0.330 1.00 85.81 99 HIS A N 1
ATOM 772 C CA . HIS A 1 99 ? 7.675 4.458 0.903 1.00 85.81 99 HIS A CA 1
ATOM 773 C C . HIS A 1 99 ? 7.648 5.978 0.999 1.00 85.81 99 HIS A C 1
ATOM 775 O O . HIS A 1 99 ? 8.538 6.574 1.609 1.00 85.81 99 HIS A O 1
ATOM 781 N N . LEU A 1 100 ? 6.599 6.599 0.464 1.00 83.25 100 LEU A N 1
ATOM 782 C CA . LEU A 1 100 ? 6.359 8.009 0.721 1.00 83.25 100 LEU A CA 1
ATOM 783 C C . LEU A 1 100 ? 5.763 8.170 2.117 1.00 83.25 100 LEU A C 1
ATOM 785 O O . LEU A 1 100 ? 4.725 7.584 2.428 1.00 83.25 100 LEU A O 1
ATOM 789 N N . ARG A 1 101 ? 6.439 8.933 2.975 1.00 83.31 101 ARG A N 1
ATOM 790 C CA . ARG A 1 101 ? 6.031 9.133 4.368 1.00 83.31 101 ARG A CA 1
ATOM 791 C C . ARG A 1 101 ? 5.522 10.550 4.557 1.00 83.31 101 ARG A C 1
ATOM 793 O O . ARG A 1 101 ? 6.218 11.507 4.233 1.00 83.31 101 ARG A O 1
ATOM 800 N N . TYR A 1 102 ? 4.344 10.662 5.155 1.00 81.25 102 TYR A N 1
ATOM 801 C CA . TYR A 1 102 ? 3.734 11.931 5.521 1.00 81.25 102 TYR A CA 1
ATOM 802 C C . TYR A 1 102 ? 3.367 11.915 6.999 1.00 81.25 102 TYR A C 1
ATOM 804 O O . TYR A 1 102 ? 2.983 10.880 7.544 1.00 81.25 102 TYR A O 1
ATOM 812 N N . GLN A 1 103 ? 3.490 13.068 7.650 1.00 83.06 103 GLN A N 1
ATOM 813 C CA . GLN A 1 103 ? 3.000 13.253 9.010 1.00 83.06 103 GLN A CA 1
ATOM 814 C C . GLN A 1 103 ? 1.534 13.664 8.949 1.00 83.06 103 GLN A C 1
ATOM 816 O O . GLN A 1 103 ? 1.184 14.605 8.240 1.00 83.06 103 GLN A O 1
ATOM 821 N N . VAL A 1 104 ? 0.686 12.967 9.702 1.00 82.38 104 VAL A N 1
ATOM 822 C CA . VAL A 1 104 ? -0.742 13.273 9.787 1.00 82.38 104 VAL A CA 1
ATOM 823 C C . VAL A 1 104 ? -1.143 13.422 11.239 1.00 82.38 104 VAL A C 1
ATOM 825 O O . VAL A 1 104 ? -0.742 12.641 12.101 1.00 82.38 104 VAL A O 1
ATOM 828 N N . ILE A 1 105 ? -1.933 14.45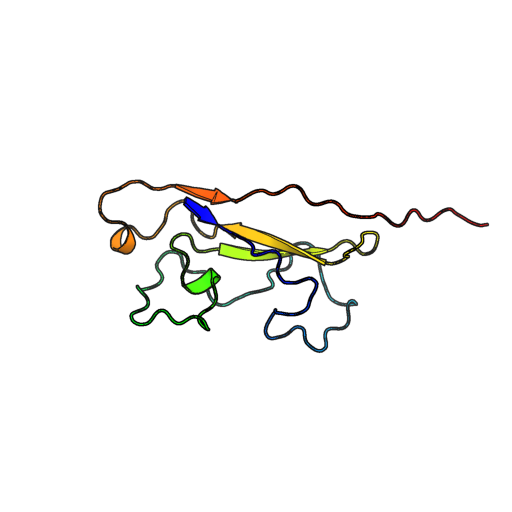7 11.499 1.00 85.75 105 ILE A N 1
ATOM 829 C CA . ILE A 1 105 ? -2.458 14.752 12.825 1.00 85.75 105 ILE A CA 1
ATOM 830 C C . ILE A 1 105 ? -3.676 13.860 13.068 1.00 85.75 105 ILE A C 1
ATOM 832 O O . ILE A 1 105 ? -4.580 13.783 12.238 1.00 85.75 105 ILE A O 1
ATOM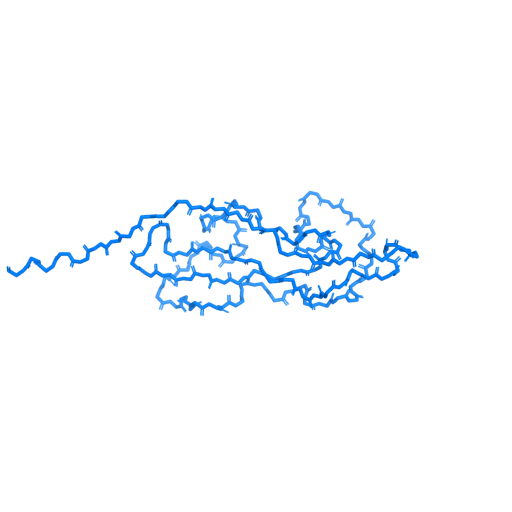 836 N N . THR A 1 106 ? -3.704 13.200 14.223 1.00 84.75 106 THR A N 1
ATOM 837 C CA . THR A 1 106 ? -4.804 12.322 14.642 1.00 84.75 106 THR A CA 1
ATOM 838 C C . THR A 1 106 ?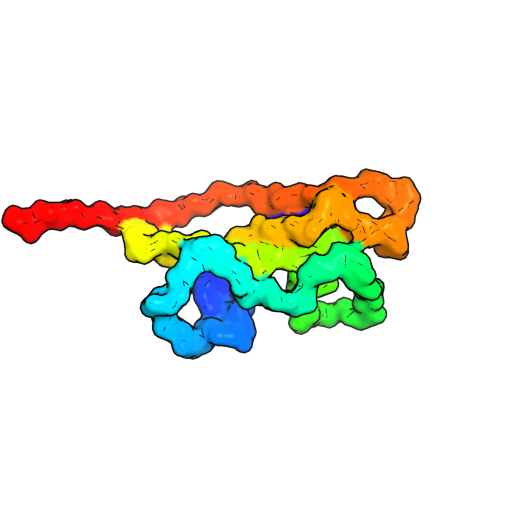 -5.244 12.668 16.055 1.00 84.75 106 THR A C 1
ATOM 840 O O . THR A 1 106 ? -4.408 13.037 16.880 1.00 84.75 106 THR A O 1
ATOM 843 N N . LEU A 1 107 ? -6.527 12.486 16.363 1.00 86.62 107 LEU A N 1
ATOM 844 C CA . LEU A 1 107 ? -7.058 12.690 17.713 1.00 86.62 107 LEU A CA 1
ATOM 845 C C . LEU A 1 107 ? -7.185 11.345 18.436 1.00 86.62 107 LEU A C 1
ATOM 847 O O . LEU A 1 107 ? -7.618 10.366 17.833 1.00 86.62 107 LEU A O 1
ATOM 851 N N . TYR A 1 108 ? -6.839 11.292 19.722 1.00 87.25 108 TYR A N 1
ATOM 852 C CA . TYR A 1 108 ? -6.983 10.088 20.547 1.00 87.25 108 TYR A CA 1
ATOM 853 C C . TYR A 1 108 ? -8.066 10.283 21.607 1.00 87.25 108 TYR A C 1
ATOM 855 O O . TYR A 1 108 ? -8.063 11.267 22.346 1.00 87.25 108 TYR A O 1
ATOM 863 N N . LEU A 1 109 ? -8.977 9.316 21.697 1.00 82.81 109 LEU A N 1
ATOM 864 C CA . LEU A 1 109 ? -9.997 9.251 22.734 1.00 82.81 109 LEU A CA 1
ATOM 865 C C . 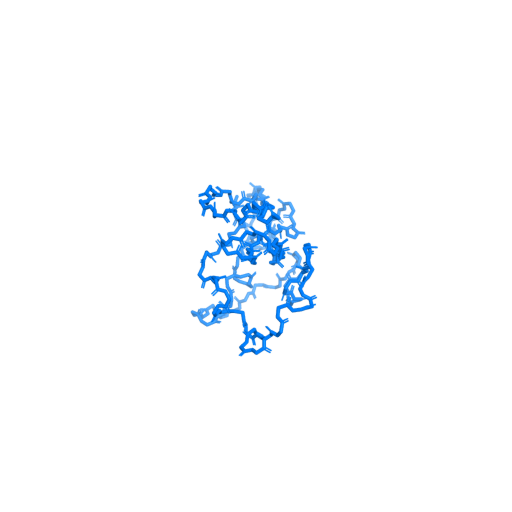LEU A 1 109 ? -9.347 8.751 24.027 1.00 82.81 109 LEU A C 1
ATOM 867 O O . LEU A 1 109 ? -9.095 7.557 24.202 1.00 82.81 109 LEU A O 1
ATOM 871 N N . LEU A 1 110 ? -9.064 9.676 24.941 1.00 79.00 110 LEU A N 1
ATOM 872 C CA . LEU A 1 110 ? -8.694 9.334 26.308 1.00 79.00 110 LEU A CA 1
ATOM 873 C C . LEU A 1 110 ? -9.962 8.876 27.037 1.00 79.00 110 LEU A C 1
ATOM 875 O O . LEU A 1 110 ? -10.864 9.678 27.274 1.00 79.00 110 LEU A O 1
ATOM 879 N N . GLN A 1 111 ? -10.034 7.596 27.411 1.00 61.84 111 GLN A N 1
ATOM 880 C CA . GLN A 1 111 ? -10.988 7.153 28.428 1.00 61.84 111 GLN A CA 1
ATOM 881 C C . GLN A 1 111 ? -10.571 7.800 29.751 1.00 61.84 111 GLN A C 1
ATOM 883 O O . GLN A 1 111 ? -9.770 7.244 30.500 1.00 61.84 111 GLN A O 1
ATOM 888 N N . LYS A 1 112 ? -11.086 8.996 30.047 1.00 53.78 112 LYS A N 1
ATOM 889 C CA . LYS A 1 112 ? -11.208 9.395 31.445 1.00 53.78 112 LYS A CA 1
ATOM 890 C C . LYS A 1 112 ? -12.201 8.419 32.064 1.00 53.78 112 LYS A C 1
ATOM 892 O O . LYS A 1 112 ? -13.362 8.394 31.667 1.00 53.78 112 LYS A O 1
ATOM 897 N N . LEU A 1 113 ? -11.704 7.589 32.977 1.00 53.31 113 LEU A N 1
ATOM 898 C CA . LEU A 1 113 ? -12.505 6.917 33.991 1.00 53.31 113 LEU A CA 1
ATOM 899 C C . LEU A 1 113 ? -13.340 8.004 34.679 1.00 53.31 113 LEU A C 1
ATOM 901 O O . LEU A 1 113 ? -12.834 8.723 35.534 1.00 53.31 113 LEU A O 1
ATOM 905 N N . ILE A 1 114 ? -14.578 8.187 34.231 1.00 48.88 114 ILE A N 1
ATOM 906 C CA . ILE A 1 114 ? -15.620 8.812 35.035 1.00 48.88 114 ILE A CA 1
ATOM 907 C C . ILE A 1 114 ? -16.283 7.626 35.733 1.00 48.88 114 ILE A C 1
ATOM 909 O O . ILE A 1 114 ? -17.229 7.038 35.212 1.00 48.88 114 ILE A O 1
ATOM 913 N N . PHE A 1 115 ? -15.649 7.198 36.823 1.00 45.75 115 PHE A N 1
ATOM 914 C CA . PHE A 1 115 ? -16.322 6.545 37.939 1.00 45.75 115 PHE A CA 1
ATOM 915 C C . PHE A 1 115 ? -16.578 7.622 38.988 1.00 45.75 115 PHE A C 1
ATOM 917 O O . PHE A 1 115 ? -15.680 8.485 39.148 1.00 45.75 115 PHE A O 1
#

Foldseek 3Di:
DEDDDDQPDPQDDLPPRPDDDPVPDDAFDFSDDPQLDLQDDDDPDDDPPPDPQNNDQFHWTWGWHAQPQKVVRTDTAIDGSDQFGDCVVVPPDTDGYDYDDDDDDMDGRDPPPPD

Radius of gyration: 17.03 Å; chains: 1; bounding box: 40×24×61 Å

pLDDT: mean 72.14, std 15.33, range [34.94, 89.5]